Protein AF-A0A5B8I7Y8-F1 (afdb_monomer_lite)

Organism: NCBI:txid568768

Secondary structure (DSSP, 8-state):
------TT-EEEESS---EEEEEEE-TTS-EEEEEE-TTS-EEEEEE-GGGEEEHHHHHHHHHHHHT-

Structure (mmCIF, N/CA/C/O backbone):
data_AF-A0A5B8I7Y8-F1
#
_entry.id   AF-A0A5B8I7Y8-F1
#
loop_
_atom_site.group_PDB
_atom_site.id
_atom_site.type_symbol
_atom_site.label_atom_id
_atom_site.label_alt_id
_atom_site.label_comp_id
_atom_site.label_asym_id
_atom_site.label_entity_id
_atom_site.label_seq_id
_atom_site.pdbx_PDB_ins_code
_atom_site.Cartn_x
_atom_site.Cartn_y
_atom_site.Cartn_z
_atom_site.occupancy
_atom_site.B_iso_or_equiv
_atom_site.auth_seq_id
_atom_site.auth_comp_id
_atom_site.auth_asym_id
_atom_site.auth_atom_id
_atom_site.pdbx_PDB_model_num
ATOM 1 N N . MET A 1 1 ? -17.828 -5.553 -4.126 1.00 51.28 1 MET A N 1
ATOM 2 C CA . MET A 1 1 ? -16.839 -6.412 -3.439 1.00 51.28 1 MET A CA 1
ATOM 3 C C . MET A 1 1 ? -16.287 -5.626 -2.263 1.00 51.28 1 MET A C 1
ATOM 5 O O . MET A 1 1 ? -15.855 -4.502 -2.474 1.00 51.28 1 MET A O 1
ATOM 9 N N . ASN A 1 2 ? -16.390 -6.149 -1.040 1.00 54.31 2 ASN A N 1
ATOM 10 C CA . ASN A 1 2 ? -15.806 -5.514 0.142 1.00 54.31 2 ASN A CA 1
ATOM 11 C C . ASN A 1 2 ? -14.365 -6.026 0.260 1.00 54.31 2 ASN A C 1
ATOM 13 O O . ASN A 1 2 ? -14.143 -7.146 0.713 1.00 54.31 2 ASN A O 1
ATOM 17 N N . THR A 1 3 ? -13.409 -5.278 -0.283 1.00 65.31 3 THR A N 1
ATOM 18 C CA . THR A 1 3 ? -12.019 -5.729 -0.370 1.00 65.31 3 THR A CA 1
ATOM 19 C C . THR A 1 3 ? -11.309 -5.489 0.958 1.00 65.31 3 THR A C 1
ATOM 21 O O . THR A 1 3 ? -11.075 -4.346 1.352 1.00 65.31 3 THR A O 1
ATOM 24 N N . SER A 1 4 ? -10.971 -6.571 1.655 1.00 80.75 4 SER A N 1
ATOM 25 C CA . SER A 1 4 ? -10.184 -6.526 2.889 1.00 80.75 4 SER A CA 1
ATOM 26 C C . SER A 1 4 ? -8.696 -6.363 2.569 1.00 80.75 4 SER A C 1
ATOM 28 O O . SER A 1 4 ? -8.153 -7.115 1.763 1.00 80.75 4 SER A O 1
ATOM 30 N N . PHE A 1 5 ? -8.036 -5.404 3.219 1.00 86.88 5 PHE A N 1
ATOM 31 C CA . PHE A 1 5 ? -6.585 -5.200 3.137 1.00 86.88 5 PHE A CA 1
ATOM 32 C C . PHE A 1 5 ? -5.874 -5.908 4.300 1.00 86.88 5 PHE A C 1
ATOM 34 O O . PHE A 1 5 ? -6.479 -6.111 5.353 1.00 86.88 5 PHE A O 1
ATOM 41 N N . TYR A 1 6 ? -4.590 -6.242 4.140 1.00 90.25 6 TYR A N 1
ATOM 42 C CA . TYR A 1 6 ? -3.726 -6.782 5.200 1.00 90.25 6 TYR A CA 1
ATOM 43 C C . TYR A 1 6 ? -2.285 -6.257 5.063 1.00 90.25 6 TYR A C 1
ATOM 45 O O . TYR A 1 6 ? -1.886 -5.804 3.994 1.00 90.25 6 TYR A O 1
ATOM 53 N N . VAL A 1 7 ? -1.497 -6.292 6.143 1.00 92.81 7 VAL A N 1
ATOM 54 C CA . VAL A 1 7 ? -0.078 -5.886 6.111 1.00 92.81 7 VAL A CA 1
ATOM 55 C C . VAL A 1 7 ? 0.732 -6.876 5.271 1.00 92.81 7 VAL A C 1
ATOM 57 O O . VAL A 1 7 ? 0.587 -8.083 5.426 1.00 92.81 7 VAL A O 1
ATOM 60 N N . GLY A 1 8 ? 1.586 -6.370 4.387 1.00 90.94 8 GLY A N 1
ATOM 61 C CA . GLY A 1 8 ? 2.314 -7.149 3.385 1.00 90.94 8 GLY A CA 1
ATOM 62 C C . GLY A 1 8 ? 1.547 -7.329 2.072 1.00 90.94 8 GLY A C 1
ATOM 63 O O . GLY A 1 8 ? 2.077 -7.915 1.132 1.00 90.94 8 GLY A O 1
ATOM 64 N N . MET A 1 9 ? 0.313 -6.826 1.976 1.00 92.69 9 MET A N 1
ATOM 65 C CA . MET A 1 9 ? -0.470 -6.902 0.748 1.00 92.69 9 MET A CA 1
ATOM 66 C C . MET A 1 9 ? 0.063 -5.925 -0.309 1.00 92.69 9 MET A C 1
ATOM 68 O O . MET A 1 9 ? 0.187 -4.732 -0.007 1.00 92.69 9 MET A O 1
ATOM 72 N N . PRO A 1 10 ? 0.308 -6.381 -1.552 1.00 92.12 10 PRO A N 1
ATOM 73 C CA . PRO A 1 10 ? 0.588 -5.483 -2.660 1.00 92.12 10 PRO A CA 1
ATOM 74 C C . PRO A 1 10 ? -0.687 -4.734 -3.062 1.00 92.12 10 PRO A C 1
ATOM 76 O O . PRO A 1 10 ? -1.746 -5.334 -3.277 1.00 92.12 10 PRO A O 1
ATOM 79 N N . VAL A 1 11 ? -0.581 -3.417 -3.183 1.00 92.56 11 VAL A N 1
ATOM 80 C CA . VAL A 1 11 ? -1.666 -2.500 -3.540 1.00 92.56 11 VAL A CA 1
ATOM 81 C C . VAL A 1 11 ? -1.195 -1.502 -4.588 1.00 92.56 11 VAL A C 1
ATOM 83 O O . VAL A 1 11 ? -0.016 -1.168 -4.656 1.00 92.56 11 VAL A O 1
ATOM 86 N N . CYS A 1 12 ? -2.124 -0.999 -5.386 1.00 90.88 12 CYS A N 1
ATOM 87 C CA . CYS A 1 12 ? -1.890 0.076 -6.342 1.00 90.88 12 CYS A CA 1
ATOM 88 C C . CYS A 1 12 ? -2.870 1.212 -6.075 1.00 90.88 12 CYS A C 1
ATOM 90 O O . CYS A 1 12 ? -3.963 0.990 -5.547 1.00 90.88 12 CYS A O 1
ATOM 92 N N . LEU A 1 13 ? -2.512 2.416 -6.507 1.00 88.25 13 LEU A N 1
ATOM 93 C 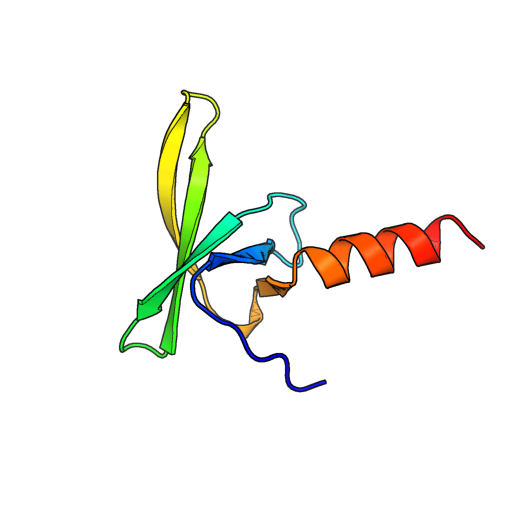CA . LEU A 1 13 ? -3.498 3.477 -6.663 1.00 88.25 13 LEU A CA 1
ATOM 94 C C . LEU A 1 13 ? -4.445 3.127 -7.815 1.00 88.25 13 LEU A C 1
ATOM 96 O O . LEU A 1 13 ? -4.066 2.464 -8.786 1.00 88.25 13 LEU A O 1
ATOM 100 N N . LYS A 1 14 ? -5.697 3.573 -7.722 1.00 83.19 14 LYS A N 1
ATOM 101 C CA . LYS A 1 14 ? -6.664 3.396 -8.816 1.00 83.19 14 LYS A CA 1
ATOM 102 C C . LYS A 1 14 ? -6.164 4.036 -10.110 1.00 83.19 14 LYS A C 1
ATOM 104 O O . LYS A 1 14 ? -6.126 3.365 -11.139 1.00 83.19 14 LYS A O 1
ATOM 109 N N . ASP A 1 15 ? -5.678 5.268 -10.011 1.00 80.31 15 ASP A N 1
ATOM 110 C CA . ASP A 1 15 ? -5.282 6.086 -11.162 1.00 80.31 15 ASP A CA 1
ATOM 111 C C . ASP A 1 15 ? 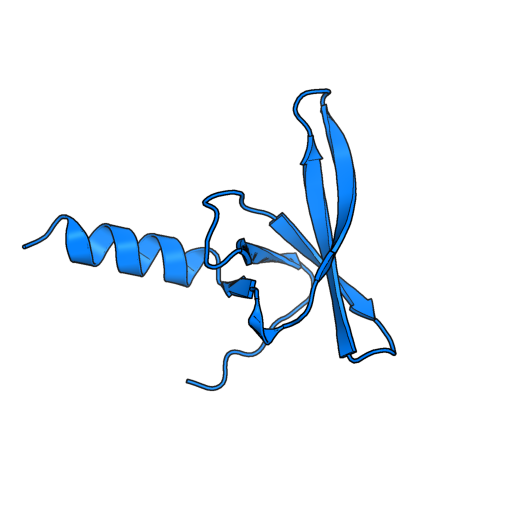-3.822 5.894 -11.599 1.00 80.31 15 ASP A C 1
ATOM 113 O O . ASP A 1 15 ? -3.416 6.446 -12.616 1.00 80.31 15 ASP A O 1
ATOM 117 N N . ASP A 1 16 ? -3.022 5.117 -10.858 1.00 76.00 16 ASP A N 1
ATOM 118 C CA . ASP A 1 16 ? -1.587 4.978 -11.126 1.00 76.00 16 ASP A CA 1
ATOM 119 C C . ASP A 1 16 ? -1.095 3.532 -11.003 1.00 76.00 16 ASP A C 1
ATOM 121 O O . ASP A 1 16 ? -1.512 2.776 -10.127 1.00 76.00 16 ASP A O 1
ATOM 125 N N . ASP A 1 17 ? -0.223 3.114 -11.914 1.00 72.88 17 ASP A N 1
ATOM 126 C CA . ASP A 1 17 ? 0.288 1.743 -12.011 1.00 72.88 17 ASP A CA 1
ATOM 127 C C . ASP A 1 17 ? 1.392 1.416 -10.995 1.00 72.88 17 ASP A C 1
ATOM 129 O O . ASP A 1 17 ? 1.858 0.275 -10.932 1.00 72.88 17 ASP A O 1
ATOM 133 N N . SER A 1 18 ? 1.783 2.380 -10.159 1.00 79.06 18 SER A N 1
ATOM 134 C CA . SER A 1 18 ? 2.745 2.144 -9.088 1.00 79.06 18 SER A CA 1
ATOM 135 C C . SER A 1 18 ? 2.228 1.096 -8.106 1.00 79.06 18 SER A C 1
ATOM 137 O O . SER A 1 18 ? 1.143 1.212 -7.527 1.00 79.06 18 SER A O 1
ATOM 139 N N . THR A 1 19 ? 3.035 0.056 -7.908 1.00 87.62 19 THR A N 1
ATOM 140 C CA . THR A 1 19 ? 2.775 -0.982 -6.910 1.00 87.62 19 THR A CA 1
ATOM 141 C C . THR A 1 19 ? 3.482 -0.622 -5.613 1.00 87.62 19 THR A C 1
ATOM 143 O O . THR A 1 19 ? 4.669 -0.307 -5.596 1.00 87.62 19 THR A O 1
ATOM 146 N N . MET A 1 20 ? 2.740 -0.693 -4.520 1.00 93.19 20 MET A N 1
ATOM 147 C CA . MET A 1 20 ? 3.194 -0.436 -3.161 1.00 93.19 20 MET A CA 1
ATOM 148 C C . MET A 1 20 ? 2.794 -1.612 -2.272 1.00 93.19 20 MET A C 1
ATOM 150 O O . MET A 1 20 ? 2.003 -2.465 -2.667 1.00 93.19 20 MET A O 1
ATOM 154 N N . THR A 1 21 ? 3.298 -1.644 -1.044 1.00 95.19 21 THR A N 1
ATOM 155 C CA . THR A 1 21 ? 2.945 -2.664 -0.052 1.00 95.19 21 THR A CA 1
ATOM 156 C C . THR A 1 21 ? 2.361 -2.011 1.187 1.00 95.19 21 THR A C 1
ATOM 158 O O . THR A 1 21 ? 2.930 -1.053 1.705 1.00 95.19 21 THR A O 1
ATOM 161 N N . VAL A 1 22 ? 1.245 -2.532 1.697 1.00 95.38 22 VAL A N 1
ATOM 162 C CA . VAL A 1 22 ? 0.673 -2.070 2.970 1.00 95.38 22 VAL A CA 1
ATOM 163 C C . VAL A 1 22 ? 1.616 -2.449 4.111 1.00 95.38 22 VAL A C 1
ATOM 165 O O . VAL A 1 22 ? 1.888 -3.627 4.319 1.00 95.38 22 VAL A O 1
ATOM 168 N N . LYS A 1 23 ? 2.095 -1.476 4.884 1.00 96.06 23 LYS A N 1
ATOM 169 C CA . LYS A 1 23 ? 2.982 -1.695 6.040 1.00 96.06 23 LYS A CA 1
ATOM 170 C C . LYS A 1 23 ? 2.215 -1.650 7.354 1.00 96.06 23 LYS A C 1
ATOM 172 O O . LYS A 1 23 ? 2.520 -2.412 8.265 1.00 96.06 23 LYS A O 1
ATOM 177 N N . GLN A 1 24 ? 1.204 -0.786 7.455 1.00 95.38 24 GLN A N 1
ATOM 178 C CA . GLN A 1 24 ? 0.467 -0.593 8.702 1.00 95.38 24 GLN A CA 1
ATOM 179 C C . GLN A 1 24 ? -0.936 -0.013 8.476 1.00 95.38 24 GLN A C 1
ATOM 181 O O . GLN A 1 24 ? -1.166 0.756 7.545 1.00 95.38 24 GLN A O 1
ATOM 186 N N . PHE A 1 25 ? -1.862 -0.336 9.382 1.00 93.88 25 PHE A N 1
ATOM 187 C CA . PHE A 1 25 ? -3.143 0.358 9.526 1.00 93.88 25 PHE A CA 1
ATOM 188 C C . PHE A 1 25 ? -2.995 1.528 10.495 1.00 93.88 25 PHE A C 1
ATOM 190 O O . PHE A 1 25 ? -2.641 1.328 11.659 1.00 93.88 25 PHE A O 1
ATOM 197 N N . MET A 1 26 ? -3.276 2.743 10.034 1.00 93.25 26 MET A N 1
ATOM 198 C CA . MET A 1 26 ? -3.223 3.925 10.887 1.00 93.25 26 MET A CA 1
ATOM 199 C C . MET A 1 26 ? -4.499 4.056 11.734 1.00 93.25 26 MET A C 1
ATOM 201 O O . MET A 1 26 ? -5.579 3.672 11.274 1.00 93.25 26 MET A O 1
ATOM 205 N N . PRO A 1 27 ? -4.426 4.665 12.935 1.00 90.69 27 PRO A N 1
ATOM 206 C CA . PRO A 1 27 ? -5.603 4.921 13.771 1.00 90.69 27 PRO A CA 1
ATOM 207 C C . PRO A 1 27 ? -6.684 5.775 13.091 1.00 90.69 27 PRO A C 1
ATOM 209 O O . PRO A 1 27 ? -7.856 5.650 13.428 1.00 90.69 27 PRO A O 1
ATOM 212 N N . SER A 1 28 ? -6.310 6.607 12.109 1.00 91.44 28 SER A N 1
ATOM 213 C CA . SER A 1 28 ? -7.246 7.388 11.283 1.00 91.44 28 SER A CA 1
ATOM 214 C C . SER A 1 28 ? -8.132 6.525 10.377 1.00 91.44 28 SER A C 1
ATOM 216 O O . SER A 1 28 ? -9.116 7.013 9.829 1.00 91.44 28 SER A O 1
ATOM 218 N N . GLY A 1 29 ? -7.784 5.248 10.196 1.00 89.19 29 GLY A N 1
ATOM 219 C CA . GLY A 1 29 ? -8.407 4.346 9.235 1.00 89.19 29 GLY A CA 1
ATOM 220 C C . GLY A 1 29 ? -7.671 4.262 7.896 1.00 89.19 29 GLY A C 1
ATOM 221 O O . GLY A 1 29 ? -8.001 3.378 7.102 1.00 89.19 29 GLY A O 1
ATOM 222 N N . ASP A 1 30 ? -6.665 5.105 7.671 1.00 93.88 30 ASP A N 1
ATOM 223 C CA . ASP A 1 30 ? -5.801 5.074 6.487 1.00 93.88 30 ASP A CA 1
ATOM 224 C C . ASP A 1 30 ? -4.807 3.903 6.523 1.00 93.88 30 ASP A C 1
ATOM 226 O O . ASP A 1 30 ? -4.574 3.279 7.563 1.00 93.88 30 ASP A O 1
ATOM 230 N N . LEU A 1 31 ? -4.203 3.606 5.374 1.00 94.00 31 LEU A N 1
ATOM 231 C CA . LEU A 1 31 ? -3.163 2.594 5.215 1.00 94.00 31 LEU A CA 1
ATOM 232 C C . LEU A 1 31 ? -1.822 3.272 4.956 1.00 94.00 31 LEU A C 1
ATOM 234 O O . LEU A 1 31 ? -1.675 4.004 3.976 1.00 94.00 31 LEU A O 1
ATOM 238 N N . LEU A 1 32 ? -0.832 2.997 5.803 1.00 96.00 32 LEU A N 1
ATOM 239 C CA . LEU A 1 32 ? 0.554 3.332 5.508 1.00 96.00 32 LEU A CA 1
ATOM 240 C C . LEU A 1 32 ? 1.078 2.314 4.499 1.00 96.00 32 LEU A C 1
ATOM 242 O O . LEU A 1 32 ? 1.089 1.112 4.776 1.00 96.00 32 LEU A O 1
ATOM 246 N N . CYS A 1 33 ? 1.494 2.792 3.335 1.00 95.31 33 CYS A N 1
ATOM 247 C CA . CYS A 1 33 ? 2.041 1.973 2.267 1.00 95.31 33 CYS A CA 1
ATOM 248 C C . CYS A 1 33 ? 3.483 2.386 1.979 1.00 95.31 33 CYS A C 1
ATOM 250 O O . CYS A 1 33 ? 3.819 3.563 2.102 1.00 95.31 33 CYS A O 1
ATOM 252 N N . ALA A 1 34 ? 4.309 1.428 1.569 1.00 95.69 34 ALA A N 1
ATOM 253 C CA . ALA A 1 34 ? 5.693 1.665 1.189 1.00 95.69 34 ALA A CA 1
ATOM 254 C C . ALA A 1 34 ? 6.007 1.143 -0.211 1.00 95.69 34 ALA A C 1
ATOM 256 O O . ALA A 1 34 ? 5.438 0.145 -0.661 1.00 95.69 34 ALA A O 1
ATOM 257 N N . TRP A 1 35 ? 6.934 1.814 -0.883 1.00 94.06 35 TRP A N 1
ATOM 258 C CA . TRP A 1 35 ? 7.522 1.379 -2.146 1.00 94.06 35 TRP A CA 1
ATOM 259 C C . TRP A 1 35 ? 8.974 1.841 -2.235 1.00 94.06 35 TRP A C 1
ATOM 261 O O . TRP A 1 35 ? 9.413 2.717 -1.492 1.00 94.06 35 TRP A O 1
ATOM 271 N N . THR A 1 36 ? 9.730 1.257 -3.158 1.00 92.44 36 THR A N 1
ATOM 272 C CA . THR A 1 36 ? 11.101 1.687 -3.435 1.00 92.44 36 THR A CA 1
ATOM 273 C C . THR A 1 36 ? 11.078 2.812 -4.467 1.00 92.44 36 THR A C 1
ATOM 275 O O . THR A 1 36 ? 10.581 2.632 -5.578 1.00 92.44 36 THR A O 1
ATOM 278 N N . GLY A 1 37 ? 11.591 3.983 -4.093 1.00 88.81 37 GLY A N 1
ATOM 279 C CA . GLY A 1 37 ? 11.778 5.120 -4.985 1.00 88.81 37 GLY A CA 1
ATOM 280 C C . GLY A 1 37 ? 12.850 4.865 -6.047 1.00 88.81 37 GLY A C 1
ATOM 281 O O . GLY A 1 37 ? 13.627 3.914 -5.965 1.00 88.81 37 GLY A O 1
ATOM 282 N N . ALA A 1 38 ? 12.928 5.749 -7.043 1.00 88.62 38 ALA A N 1
ATOM 283 C CA . ALA A 1 38 ? 13.925 5.653 -8.115 1.00 88.62 38 ALA A CA 1
ATOM 284 C C . ALA A 1 38 ? 15.378 5.762 -7.610 1.00 88.62 38 ALA A C 1
ATOM 286 O O . ALA A 1 38 ? 16.302 5.289 -8.264 1.00 88.62 38 ALA A O 1
ATOM 287 N N . ASP A 1 39 ? 15.579 6.366 -6.438 1.00 93.25 39 ASP A N 1
ATOM 288 C CA . ASP A 1 39 ? 16.865 6.466 -5.749 1.00 93.25 39 ASP A CA 1
ATOM 289 C C . ASP A 1 39 ? 17.194 5.228 -4.891 1.00 93.25 39 ASP A C 1
ATOM 291 O O . ASP A 1 39 ? 18.188 5.223 -4.165 1.00 93.25 39 ASP A O 1
ATOM 295 N N . GLY A 1 40 ? 16.364 4.182 -4.958 1.00 92.12 40 GLY A N 1
ATOM 296 C CA . GLY A 1 40 ? 16.523 2.944 -4.199 1.00 92.12 40 GLY A CA 1
ATOM 297 C C . GLY A 1 40 ? 16.105 3.052 -2.732 1.00 92.12 40 GLY A C 1
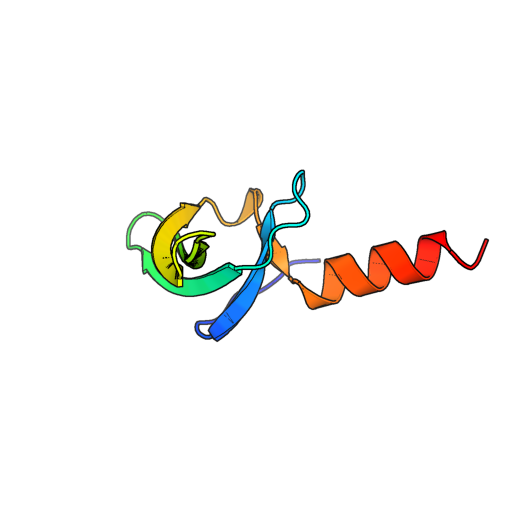ATOM 298 O O . GLY A 1 40 ? 16.223 2.070 -1.998 1.00 92.12 40 GLY A O 1
ATOM 299 N N . LYS A 1 41 ? 15.614 4.211 -2.280 1.00 93.25 41 LYS A N 1
ATOM 300 C CA . LYS A 1 41 ? 15.166 4.386 -0.896 1.00 93.25 41 LYS A CA 1
ATOM 301 C C . LYS A 1 41 ? 13.728 3.932 -0.728 1.00 93.25 41 LYS A C 1
ATOM 303 O O . LYS A 1 41 ? 12.903 4.083 -1.626 1.00 93.25 41 LYS A O 1
ATOM 308 N N . GLU A 1 42 ? 13.419 3.391 0.444 1.00 93.00 42 GLU A N 1
ATOM 309 C CA . GLU A 1 42 ? 12.033 3.129 0.817 1.00 93.00 42 GLU A CA 1
ATOM 310 C C . GLU A 1 42 ? 11.324 4.465 1.071 1.00 93.00 42 GLU A C 1
ATOM 312 O O . GLU A 1 42 ? 11.804 5.308 1.831 1.00 93.00 42 GLU A O 1
ATOM 317 N N . ILE A 1 43 ? 10.197 4.660 0.396 1.00 94.12 43 ILE A N 1
ATOM 318 C CA . ILE A 1 43 ? 9.302 5.797 0.574 1.00 94.12 43 ILE A CA 1
ATOM 319 C C . ILE A 1 43 ? 8.034 5.263 1.222 1.00 94.12 43 ILE A C 1
ATOM 321 O O . ILE A 1 43 ? 7.424 4.328 0.706 1.00 94.12 43 ILE A O 1
ATOM 325 N N . GLU A 1 44 ? 7.625 5.878 2.329 1.00 95.38 44 GLU A N 1
ATOM 326 C CA . GLU A 1 44 ? 6.392 5.540 3.035 1.00 95.38 44 GLU A CA 1
ATOM 327 C C . GLU A 1 44 ? 5.385 6.684 2.930 1.00 95.38 44 GLU A C 1
ATOM 329 O O . GLU A 1 44 ? 5.725 7.860 3.092 1.00 95.38 44 GLU A O 1
ATOM 334 N N . ARG A 1 45 ? 4.121 6.352 2.662 1.00 94.94 45 ARG A N 1
ATOM 335 C CA . ARG A 1 45 ? 3.041 7.336 2.584 1.00 94.94 45 ARG A CA 1
ATOM 336 C C . ARG A 1 45 ? 1.704 6.734 2.988 1.00 94.94 45 ARG A C 1
ATOM 338 O O . ARG A 1 45 ? 1.408 5.577 2.704 1.00 94.94 45 ARG A O 1
ATOM 345 N N . ALA A 1 46 ? 0.893 7.543 3.659 1.00 94.88 46 ALA A N 1
ATOM 346 C CA . ALA A 1 46 ? -0.462 7.183 4.039 1.00 94.88 46 ALA A CA 1
ATOM 347 C C . ALA A 1 46 ? -1.457 7.435 2.900 1.00 94.88 46 ALA A C 1
ATOM 349 O O . ALA A 1 46 ? -1.422 8.489 2.262 1.00 94.88 46 ALA A O 1
ATOM 350 N N . PHE A 1 47 ? -2.375 6.492 2.701 1.00 92.88 47 PHE A N 1
ATOM 351 C CA . PHE A 1 47 ? -3.441 6.568 1.706 1.00 92.88 47 PHE A CA 1
ATOM 352 C C . PHE A 1 47 ? -4.774 6.112 2.292 1.00 92.88 47 PHE A C 1
ATOM 354 O O . PHE A 1 47 ? -4.822 5.230 3.154 1.00 92.88 47 PHE A O 1
ATOM 361 N N . ARG A 1 48 ? -5.879 6.658 1.778 1.00 92.38 48 ARG A N 1
ATOM 362 C CA . ARG A 1 48 ? -7.209 6.156 2.126 1.00 92.38 48 ARG A CA 1
ATOM 363 C C . ARG A 1 48 ? -7.433 4.803 1.468 1.00 92.38 48 ARG A C 1
ATOM 365 O O . ARG A 1 48 ? -7.063 4.581 0.318 1.00 92.38 48 ARG A O 1
ATOM 372 N N . ARG A 1 49 ? -8.148 3.915 2.160 1.00 87.44 49 ARG A N 1
ATOM 373 C CA . ARG A 1 49 ? -8.530 2.597 1.615 1.00 87.44 49 ARG A CA 1
ATOM 374 C C . ARG A 1 49 ? -9.319 2.696 0.311 1.00 87.44 49 ARG A C 1
ATOM 376 O O . ARG A 1 49 ? -9.199 1.820 -0.533 1.00 87.44 49 ARG A O 1
ATOM 383 N N . SER A 1 50 ? -10.128 3.747 0.155 1.00 87.69 50 SER A N 1
ATOM 384 C CA . SER A 1 50 ? -10.941 3.989 -1.042 1.00 87.69 50 SER A CA 1
ATOM 385 C C . SER A 1 50 ? -10.118 4.250 -2.297 1.00 87.69 50 SER A C 1
ATOM 387 O O . SER A 1 50 ? -10.637 4.060 -3.396 1.00 87.69 50 SER A O 1
ATOM 389 N N . ASP A 1 51 ? -8.872 4.685 -2.139 1.00 88.69 51 ASP A N 1
ATOM 390 C CA . ASP A 1 51 ? -8.017 5.144 -3.236 1.00 88.69 51 ASP A CA 1
ATOM 391 C C . ASP A 1 51 ? -7.100 4.012 -3.724 1.00 88.69 51 ASP A C 1
ATOM 393 O O . ASP A 1 51 ? -6.476 4.106 -4.782 1.00 88.69 51 ASP A O 1
ATOM 397 N N . LEU A 1 52 ? -7.058 2.918 -2.959 1.00 88.50 52 LEU A N 1
ATOM 398 C CA . LEU A 1 52 ? -6.233 1.751 -3.201 1.00 88.50 52 LEU A CA 1
ATOM 399 C C . LEU A 1 52 ? -7.055 0.591 -3.759 1.00 88.50 52 LEU A C 1
ATOM 401 O O . LEU A 1 52 ? -8.224 0.392 -3.424 1.00 88.50 52 LEU A O 1
ATOM 405 N N . VAL A 1 53 ? -6.398 -0.217 -4.582 1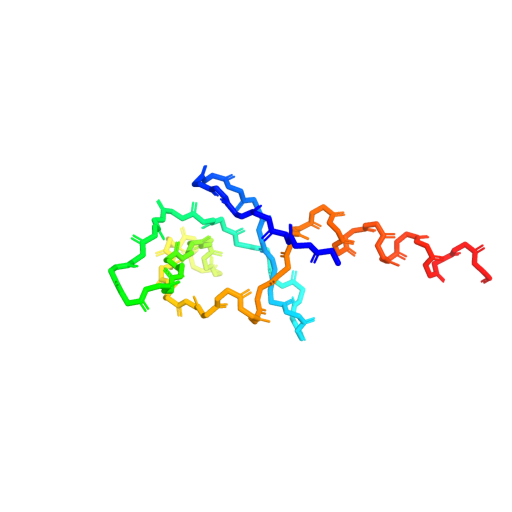.00 89.69 53 VAL A N 1
ATOM 406 C CA . VAL A 1 53 ? -6.888 -1.511 -5.058 1.00 89.69 53 VAL A CA 1
ATOM 407 C C . VAL A 1 53 ? -5.821 -2.580 -4.828 1.00 89.69 53 VAL A C 1
ATOM 409 O O . VAL A 1 53 ? -4.630 -2.268 -4.860 1.00 89.69 53 VAL A O 1
ATOM 412 N N . PRO A 1 54 ? -6.199 -3.848 -4.603 1.00 87.38 54 PRO A N 1
ATOM 413 C CA . PRO A 1 54 ? -5.253 -4.958 -4.600 1.00 87.38 54 PRO A CA 1
ATOM 414 C C . PRO A 1 54 ? -4.438 -4.996 -5.892 1.00 87.38 54 PRO A C 1
ATOM 416 O O . PRO A 1 54 ? -5.011 -4.966 -6.982 1.00 87.38 54 PRO A O 1
ATOM 419 N N . GLY A 1 55 ? -3.117 -5.154 -5.788 1.00 78.62 55 GLY A N 1
ATOM 420 C CA . GLY A 1 55 ? -2.248 -5.263 -6.965 1.00 78.62 55 GLY A CA 1
ATOM 421 C C . GLY A 1 55 ? -2.646 -6.434 -7.875 1.00 78.62 55 GLY A C 1
ATOM 422 O O . GLY A 1 55 ? -2.695 -6.293 -9.094 1.00 78.62 55 GLY A O 1
ATOM 423 N N . ALA A 1 56 ? -3.053 -7.564 -7.284 1.00 70.06 56 ALA A N 1
ATOM 424 C CA . ALA A 1 56 ? -3.558 -8.723 -8.025 1.00 70.06 56 ALA A CA 1
ATOM 425 C C . ALA A 1 56 ? -4.842 -8.421 -8.823 1.00 70.06 56 ALA A C 1
ATOM 427 O O . ALA A 1 56 ? -5.027 -8.950 -9.918 1.00 70.06 56 ALA A O 1
ATOM 428 N N . GLN A 1 57 ? -5.710 -7.545 -8.303 1.00 66.62 57 GLN A N 1
ATOM 429 C CA . GLN A 1 57 ? -6.940 -7.146 -8.988 1.00 66.62 57 GLN A CA 1
ATOM 430 C C . GLN A 1 57 ? -6.625 -6.268 -10.203 1.00 66.62 57 GLN A C 1
ATOM 432 O O . GLN A 1 57 ? -7.166 -6.505 -11.277 1.00 66.62 57 GLN A O 1
ATOM 437 N N . LYS A 1 58 ? -5.661 -5.347 -10.077 1.00 64.31 58 LYS A N 1
ATOM 438 C CA . LYS A 1 58 ? -5.226 -4.489 -11.189 1.00 64.31 58 LYS A CA 1
ATOM 439 C C . LYS A 1 58 ? -4.578 -5.277 -12.336 1.00 64.31 58 LYS A C 1
ATOM 441 O O . LYS A 1 58 ? -4.807 -4.964 -13.502 1.00 64.31 58 LYS A O 1
ATOM 446 N N . ILE A 1 59 ? -3.811 -6.325 -12.021 1.00 60.78 59 ILE A N 1
ATOM 447 C CA 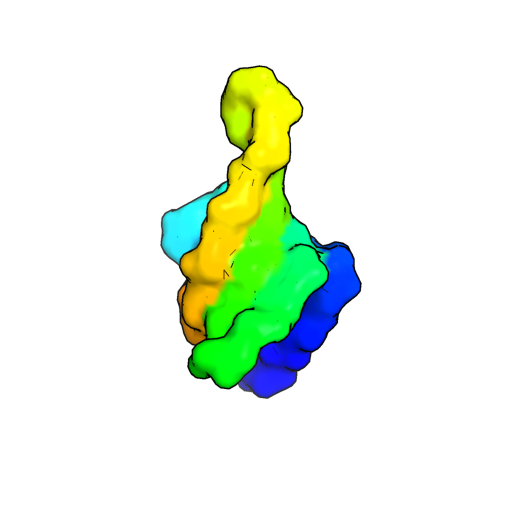. ILE A 1 59 ? -3.239 -7.237 -13.028 1.00 60.78 59 ILE A CA 1
ATOM 448 C C . ILE A 1 59 ? -4.345 -8.043 -13.718 1.00 60.78 59 ILE A C 1
ATOM 450 O O . ILE A 1 59 ? -4.326 -8.174 -14.940 1.00 60.78 59 ILE A O 1
ATOM 454 N N . SER A 1 60 ? -5.325 -8.544 -12.962 1.00 60.22 60 SER A N 1
ATOM 455 C CA . SER A 1 60 ? -6.462 -9.272 -13.533 1.00 60.22 60 SER A CA 1
ATOM 456 C C . SER A 1 60 ? -7.291 -8.391 -14.471 1.00 60.22 60 SER A C 1
ATOM 458 O O . SER A 1 60 ? -7.613 -8.835 -15.568 1.00 60.22 60 SER A O 1
ATOM 460 N N . ASP A 1 61 ? -7.590 -7.148 -14.086 1.00 60.66 61 ASP A N 1
ATOM 461 C CA . ASP A 1 61 ? -8.348 -6.210 -14.926 1.00 60.66 61 ASP A CA 1
ATOM 462 C C . ASP A 1 61 ? -7.591 -5.879 -16.220 1.00 60.66 61 ASP A C 1
ATOM 464 O O . ASP A 1 61 ? -8.178 -5.888 -17.301 1.00 60.66 61 ASP A O 1
ATOM 468 N N . LYS A 1 62 ? -6.266 -5.678 -16.146 1.00 59.03 62 LYS A N 1
ATOM 469 C CA . LYS A 1 62 ? -5.428 -5.500 -17.344 1.00 59.03 62 LYS A CA 1
ATOM 470 C C . LYS A 1 62 ? -5.430 -6.732 -18.247 1.00 59.03 62 LYS A C 1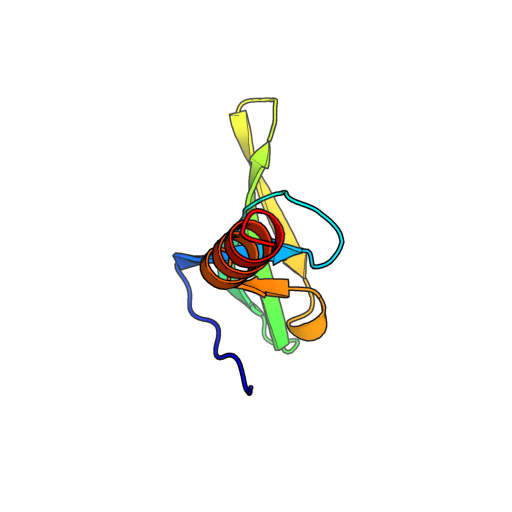
ATOM 472 O O . LYS A 1 62 ? -5.539 -6.589 -19.459 1.00 59.03 62 LYS A O 1
ATOM 477 N N . LEU A 1 63 ? -5.328 -7.932 -17.678 1.00 60.44 63 LEU A N 1
ATOM 478 C CA . LEU A 1 63 ? -5.350 -9.176 -18.451 1.00 60.44 63 LEU A CA 1
ATOM 479 C C . LEU A 1 63 ? -6.708 -9.413 -19.125 1.00 60.44 63 LEU A C 1
ATOM 481 O O . LEU A 1 63 ? -6.736 -9.878 -20.261 1.00 60.44 63 LEU A O 1
ATOM 485 N N . MET A 1 64 ? -7.821 -9.047 -18.479 1.00 62.75 64 MET A N 1
ATOM 486 C CA . MET A 1 64 ? -9.148 -9.150 -19.096 1.00 62.75 64 MET A CA 1
ATOM 487 C C . MET A 1 64 ? -9.342 -8.173 -20.266 1.00 62.75 64 MET A C 1
ATOM 489 O O . MET A 1 64 ? -10.051 -8.510 -21.207 1.00 62.75 64 MET A O 1
ATOM 493 N N . MET A 1 65 ? -8.695 -7.001 -20.257 1.00 59.91 65 MET A N 1
ATOM 494 C CA . MET A 1 65 ? -8.797 -6.026 -21.358 1.00 59.91 65 MET A CA 1
ATOM 495 C C . MET A 1 65 ? -7.987 -6.399 -22.610 1.00 59.91 65 MET A C 1
ATOM 497 O O . MET A 1 65 ? -8.299 -5.913 -23.689 1.00 59.91 65 MET A O 1
ATOM 501 N N . ILE A 1 66 ? -6.950 -7.234 -22.490 1.00 59.34 66 ILE A N 1
ATOM 502 C CA . ILE A 1 66 ? -6.111 -7.656 -23.633 1.00 59.34 66 ILE A CA 1
ATOM 503 C C . ILE A 1 66 ? -6.736 -8.860 -24.369 1.00 59.34 66 ILE A C 1
ATOM 505 O O . ILE A 1 66 ? -6.352 -9.178 -25.491 1.00 59.34 66 ILE A O 1
ATOM 509 N N . GLY A 1 67 ? -7.703 -9.537 -23.744 1.00 52.91 67 GLY A N 1
ATOM 510 C CA . GLY A 1 67 ? -8.396 -10.705 -24.293 1.00 52.91 67 GLY A CA 1
ATOM 511 C C . GLY A 1 67 ? -9.696 -10.414 -25.054 1.00 52.91 67 GLY A C 1
ATOM 512 O O . GLY A 1 67 ? -10.462 -11.357 -25.250 1.00 52.91 67 GLY A O 1
ATOM 513 N N . MET A 1 68 ? -9.969 -9.159 -25.440 1.00 47.19 68 MET A N 1
ATOM 514 C CA . MET A 1 68 ? -11.148 -8.757 -26.233 1.00 47.19 68 MET A CA 1
ATOM 515 C C . MET A 1 68 ? -10.762 -8.249 -27.619 1.00 47.19 68 MET A C 1
ATOM 517 O O . MET A 1 68 ? -9.802 -7.452 -27.708 1.00 47.19 68 MET A O 1
#

Sequence (68 aa):
MNTSFYVGMPVCLKDDDSTMTVKQFMPSGDLLCAWTGADGKEIERAFRRSDLVPGAQKISDKLMMIGM

Foldseek 3Di:
DPDDDDFQFWKDFPVDLDIWGFHDQDPVRWTWTWDQDPVRDIDIDTDHPVRMDGNVVVVVVVVVVVVD

pLDDT: mean 83.07, std 14.06, range [47.19, 96.06]

Radius of gyration: 12.73 Å; chains: 1; bounding box: 34×18×40 Å